Protein AF-A0A2A5GAE3-F1 (afdb_monomer_lite)

Structure (mmCIF, N/CA/C/O backbone):
data_AF-A0A2A5GAE3-F1
#
_entry.id   AF-A0A2A5GAE3-F1
#
loop_
_atom_site.group_PDB
_atom_site.id
_atom_site.type_symbol
_atom_site.label_atom_id
_atom_site.label_alt_id
_atom_site.label_comp_id
_atom_site.label_asym_id
_atom_site.label_entity_id
_atom_site.label_seq_id
_atom_site.pdbx_PDB_ins_code
_atom_site.Cartn_x
_atom_site.Cartn_y
_atom_site.Cartn_z
_atom_site.occupancy
_atom_site.B_iso_or_equiv
_atom_site.auth_seq_id
_atom_site.auth_comp_id
_atom_site.auth_asym_id
_atom_site.auth_atom_id
_atom_site.pdbx_PDB_model_num
ATOM 1 N N . MET A 1 1 ? -1.424 23.714 -14.063 1.00 60.72 1 MET A N 1
ATOM 2 C CA . MET A 1 1 ? -0.253 22.915 -13.643 1.00 60.72 1 MET A CA 1
ATOM 3 C C . MET A 1 1 ? -0.436 21.509 -14.186 1.00 60.72 1 MET A C 1
ATOM 5 O O . MET A 1 1 ? -1.534 20.983 -14.060 1.00 60.72 1 MET A O 1
ATOM 9 N N . PHE A 1 2 ? 0.570 20.954 -14.859 1.00 72.69 2 PHE A N 1
ATOM 10 C CA . PHE A 1 2 ? 0.543 19.582 -15.371 1.00 72.69 2 PHE A CA 1
ATOM 11 C C . PHE A 1 2 ? 0.974 18.652 -14.232 1.00 72.69 2 PHE A C 1
ATOM 13 O O . PHE A 1 2 ? 2.073 18.821 -13.714 1.00 72.69 2 PHE A O 1
ATOM 20 N N . ASN A 1 3 ? 0.097 17.739 -13.808 1.00 72.94 3 ASN A N 1
ATOM 21 C CA . ASN A 1 3 ? 0.404 16.701 -12.823 1.00 72.94 3 ASN A CA 1
ATOM 22 C C . ASN A 1 3 ? 0.562 15.397 -13.597 1.00 72.94 3 ASN A C 1
ATOM 24 O O . ASN A 1 3 ? -0.445 14.750 -13.896 1.00 72.94 3 ASN A O 1
ATOM 28 N N . PRO A 1 4 ? 1.783 15.070 -14.023 1.00 78.75 4 PRO A N 1
ATOM 29 C CA . PRO A 1 4 ? 1.988 13.914 -14.867 1.00 78.75 4 PRO A CA 1
ATOM 30 C C . PRO A 1 4 ? 1.752 12.641 -14.036 1.00 78.75 4 PRO A C 1
ATOM 32 O O . PRO A 1 4 ? 1.916 12.654 -12.809 1.00 78.75 4 PRO A O 1
ATOM 35 N N . LEU A 1 5 ? 1.258 11.572 -14.665 1.00 81.62 5 LEU A N 1
ATOM 36 C CA . LEU A 1 5 ? 0.814 10.404 -13.910 1.00 81.62 5 LEU A CA 1
ATOM 37 C C . LEU A 1 5 ? 2.026 9.711 -13.294 1.00 81.62 5 LEU A C 1
ATOM 39 O O . LEU A 1 5 ? 3.094 9.637 -13.890 1.00 81.62 5 LEU A O 1
ATOM 43 N N . LEU A 1 6 ? 1.850 9.153 -12.098 1.00 79.06 6 LEU A N 1
ATOM 44 C CA . LEU A 1 6 ? 2.916 8.410 -11.427 1.00 79.06 6 LEU A CA 1
ATOM 45 C C . LEU A 1 6 ? 3.427 7.241 -12.294 1.00 79.06 6 LEU A C 1
ATOM 47 O O . LEU A 1 6 ? 4.615 6.935 -12.300 1.00 79.06 6 LEU A O 1
ATOM 51 N N . THR A 1 7 ? 2.534 6.636 -13.075 1.00 79.44 7 THR A N 1
ATOM 52 C CA . THR A 1 7 ? 2.846 5.594 -14.062 1.00 79.44 7 THR A CA 1
ATOM 53 C C . THR A 1 7 ? 3.782 6.054 -15.174 1.00 79.44 7 THR A C 1
ATOM 55 O O . THR A 1 7 ? 4.435 5.212 -15.778 1.00 79.44 7 THR A O 1
ATOM 58 N N . ASP A 1 8 ? 3.859 7.358 -15.440 1.00 82.38 8 ASP A N 1
ATOM 59 C CA . ASP A 1 8 ? 4.665 7.909 -16.530 1.00 82.38 8 ASP A CA 1
ATOM 60 C C . ASP A 1 8 ? 6.143 8.081 -16.125 1.00 82.38 8 ASP A C 1
ATOM 62 O O . ASP A 1 8 ? 6.998 8.218 -16.997 1.00 82.38 8 ASP A O 1
ATOM 66 N N . PHE A 1 9 ? 6.465 8.038 -14.821 1.00 85.44 9 PHE A N 1
ATOM 67 C CA . PHE A 1 9 ? 7.845 8.158 -14.304 1.00 85.44 9 PHE A CA 1
ATOM 68 C C . PHE A 1 9 ? 8.330 6.938 -13.530 1.00 85.44 9 PHE A C 1
ATOM 70 O O . PHE A 1 9 ? 9.533 6.796 -13.320 1.00 85.44 9 PHE A O 1
ATOM 77 N N . ILE A 1 10 ? 7.422 6.082 -13.059 1.00 86.31 10 ILE A N 1
ATOM 78 C CA . ILE A 1 10 ? 7.803 4.867 -12.346 1.00 86.31 10 ILE A CA 1
ATOM 79 C C . ILE A 1 10 ? 8.061 3.743 -13.345 1.00 86.31 10 ILE A C 1
ATOM 81 O O . ILE A 1 10 ? 7.230 3.449 -14.203 1.00 86.31 10 ILE A O 1
ATOM 85 N N . ASP A 1 11 ? 9.182 3.044 -13.168 1.00 87.94 11 ASP A N 1
ATOM 86 C CA . ASP A 1 11 ? 9.395 1.766 -13.835 1.00 87.94 11 ASP A CA 1
ATOM 87 C C . ASP A 1 11 ? 8.408 0.721 -13.296 1.00 87.94 11 ASP A C 1
ATOM 89 O O . ASP A 1 11 ? 8.545 0.192 -12.190 1.00 87.94 11 ASP A O 1
ATOM 93 N N . MET A 1 12 ? 7.401 0.399 -14.106 1.00 88.56 12 MET A N 1
ATOM 94 C CA . MET A 1 12 ? 6.376 -0.587 -13.765 1.00 88.56 12 MET A CA 1
ATOM 95 C C . MET A 1 12 ? 6.922 -2.020 -13.642 1.00 88.56 12 MET A C 1
ATOM 97 O O . MET A 1 12 ? 6.225 -2.890 -13.114 1.00 88.56 12 MET A O 1
ATOM 101 N N . LYS A 1 13 ? 8.153 -2.282 -14.106 1.00 89.31 13 LYS A N 1
ATOM 102 C CA . LYS A 1 13 ? 8.850 -3.569 -13.943 1.00 89.31 13 LYS A CA 1
ATOM 103 C C . LYS A 1 13 ? 9.651 -3.649 -12.645 1.00 89.31 13 LYS A C 1
ATOM 105 O O . LYS A 1 13 ? 10.158 -4.724 -12.328 1.00 89.31 13 LYS A O 1
ATOM 110 N N . HIS A 1 14 ? 9.749 -2.555 -11.890 1.00 87.69 14 HIS A N 1
ATOM 111 C CA . HIS A 1 14 ? 10.468 -2.533 -10.626 1.00 87.69 14 HIS A CA 1
ATOM 112 C C . HIS A 1 14 ? 9.863 -3.526 -9.623 1.00 87.69 14 HIS A C 1
ATOM 114 O O . HIS A 1 14 ? 8.641 -3.655 -9.495 1.00 87.69 14 HIS A O 1
ATOM 120 N N . GLU A 1 15 ? 10.718 -4.200 -8.857 1.00 87.25 15 GLU A N 1
ATOM 121 C CA . GLU A 1 15 ? 10.334 -5.301 -7.966 1.00 87.25 15 GLU A CA 1
ATOM 122 C C . GLU A 1 15 ? 9.264 -4.896 -6.942 1.00 87.25 15 GLU A C 1
ATOM 124 O O . GLU A 1 15 ? 8.321 -5.647 -6.701 1.00 87.25 15 GLU A O 1
ATOM 129 N N . LEU A 1 16 ? 9.343 -3.674 -6.400 1.00 87.69 16 LEU A N 1
ATOM 130 C CA . LEU A 1 16 ? 8.334 -3.138 -5.474 1.00 87.69 16 LEU A CA 1
ATOM 131 C C . LEU A 1 16 ? 6.976 -2.886 -6.127 1.00 87.69 16 LEU A C 1
ATOM 133 O O . LEU A 1 16 ? 5.946 -3.065 -5.477 1.00 87.69 16 LEU A O 1
ATOM 137 N N . VAL A 1 17 ? 6.957 -2.493 -7.402 1.00 88.81 17 VAL A N 1
ATOM 138 C CA . VAL A 1 17 ? 5.706 -2.317 -8.145 1.00 88.81 17 VAL A CA 1
ATOM 139 C C . VAL A 1 17 ? 5.072 -3.682 -8.362 1.00 88.81 17 VAL A C 1
ATOM 141 O O . VAL A 1 17 ? 3.893 -3.866 -8.065 1.00 88.81 17 VAL A O 1
ATOM 144 N N . LEU A 1 18 ? 5.854 -4.673 -8.790 1.00 90.69 18 LEU A N 1
ATOM 145 C CA . LEU A 1 18 ? 5.380 -6.049 -8.949 1.00 90.69 18 LEU A CA 1
ATOM 146 C C . LEU A 1 18 ? 4.884 -6.641 -7.622 1.00 90.69 18 LEU A C 1
ATOM 148 O O . LEU A 1 18 ? 3.830 -7.277 -7.586 1.00 90.69 18 LEU A O 1
ATOM 152 N N . LEU A 1 19 ? 5.602 -6.399 -6.524 1.00 89.50 19 LEU A N 1
ATOM 153 C CA . LEU A 1 19 ? 5.203 -6.812 -5.180 1.00 89.50 19 LEU A CA 1
ATOM 154 C C . LEU A 1 19 ? 3.879 -6.159 -4.771 1.00 89.50 19 LEU A C 1
ATOM 156 O O . LEU A 1 19 ? 2.966 -6.852 -4.325 1.00 89.50 19 LEU A O 1
ATOM 160 N N . ALA A 1 20 ? 3.731 -4.850 -4.983 1.00 89.56 20 ALA A N 1
ATOM 161 C CA . ALA A 1 20 ? 2.504 -4.130 -4.667 1.00 89.56 20 ALA A CA 1
ATOM 162 C C . ALA A 1 20 ? 1.284 -4.655 -5.442 1.00 89.56 20 ALA A C 1
ATOM 164 O O . ALA A 1 20 ? 0.176 -4.578 -4.918 1.00 89.56 20 ALA A O 1
ATOM 165 N N . HIS A 1 21 ? 1.468 -5.202 -6.647 1.00 90.50 21 HIS A N 1
ATOM 166 C CA . HIS A 1 21 ? 0.390 -5.846 -7.407 1.00 90.50 21 HIS A CA 1
ATOM 167 C C . HIS A 1 21 ? 0.063 -7.264 -6.920 1.00 90.50 21 HIS A C 1
ATOM 169 O O . HIS A 1 21 ? -1.063 -7.721 -7.097 1.00 90.50 21 HIS A O 1
ATOM 175 N N . LYS A 1 22 ? 1.027 -7.968 -6.315 1.00 91.50 22 LYS A N 1
ATOM 176 C CA . LYS A 1 22 ? 0.831 -9.320 -5.765 1.00 91.50 22 LYS A CA 1
ATOM 177 C C . LYS A 1 22 ? 0.201 -9.325 -4.372 1.00 91.50 22 LYS A C 1
ATOM 179 O O . LYS A 1 22 ? -0.371 -10.334 -3.974 1.00 91.50 22 LYS A O 1
ATOM 184 N N . ILE A 1 23 ? 0.334 -8.234 -3.622 1.00 91.00 23 ILE A N 1
ATOM 185 C CA . ILE A 1 23 ? -0.219 -8.114 -2.272 1.00 91.00 23 ILE A CA 1
ATOM 186 C C . ILE A 1 23 ? -1.747 -7.969 -2.328 1.00 91.00 23 ILE A C 1
ATOM 188 O O . ILE A 1 23 ? -2.272 -7.061 -2.975 1.00 91.00 23 ILE A O 1
ATOM 192 N N . ASP A 1 24 ? -2.462 -8.811 -1.576 1.00 92.75 24 ASP A N 1
ATOM 193 C CA . ASP A 1 24 ? -3.889 -8.614 -1.315 1.00 92.75 24 ASP A CA 1
ATOM 194 C C . ASP A 1 24 ? -4.095 -7.492 -0.286 1.00 92.75 24 ASP A C 1
ATOM 196 O O . ASP A 1 24 ? -4.139 -7.703 0.927 1.00 92.75 24 ASP A O 1
ATOM 200 N N . TRP A 1 25 ? -4.225 -6.261 -0.780 1.00 89.75 25 TRP A N 1
ATOM 201 C CA . TRP A 1 25 ? -4.478 -5.097 0.068 1.00 89.75 25 TRP A CA 1
ATOM 202 C C . TRP A 1 25 ? -5.843 -5.145 0.760 1.00 89.75 25 TRP A C 1
ATOM 204 O O . TRP A 1 25 ? -5.983 -4.580 1.843 1.00 89.75 25 TRP A O 1
ATOM 214 N N . LYS A 1 26 ? -6.845 -5.824 0.185 1.00 92.12 26 LYS A N 1
ATOM 215 C CA . LYS A 1 26 ? -8.194 -5.876 0.772 1.00 92.12 26 LYS A CA 1
ATOM 216 C C . LYS A 1 26 ? -8.207 -6.677 2.065 1.00 92.12 26 LYS A C 1
ATOM 218 O O . LYS A 1 26 ? -8.943 -6.318 2.982 1.00 92.12 26 LYS A O 1
ATOM 223 N N . TYR A 1 27 ? -7.386 -7.723 2.144 1.00 93.00 27 TYR A N 1
ATOM 224 C CA . TYR A 1 27 ? -7.172 -8.472 3.377 1.00 93.00 27 TYR A CA 1
ATOM 225 C C . TYR A 1 27 ? -6.709 -7.547 4.511 1.00 93.00 27 TYR A C 1
ATOM 227 O O . TYR A 1 27 ? -7.357 -7.478 5.552 1.00 93.00 27 TYR A O 1
ATOM 235 N N . PHE A 1 28 ? -5.649 -6.766 4.283 1.00 90.81 28 PHE A N 1
ATOM 236 C CA . PHE A 1 28 ? -5.105 -5.859 5.298 1.00 90.81 28 PHE A CA 1
ATOM 237 C C . PHE A 1 28 ? -6.072 -4.739 5.677 1.00 90.81 28 PHE A C 1
ATOM 239 O O . PHE A 1 28 ? -6.215 -4.438 6.859 1.00 90.81 28 PHE A O 1
ATOM 246 N N . GLU A 1 29 ? -6.759 -4.150 4.697 1.00 89.69 29 GLU A N 1
ATOM 247 C CA . GLU A 1 29 ? -7.792 -3.143 4.955 1.00 89.69 29 GLU A CA 1
ATOM 248 C C . GLU A 1 29 ? -8.903 -3.718 5.843 1.00 89.69 29 GLU A C 1
ATOM 250 O O . GLU A 1 29 ? -9.304 -3.079 6.811 1.00 89.69 29 GLU A O 1
ATOM 255 N N . LYS A 1 30 ? -9.367 -4.947 5.580 1.00 91.50 30 LYS A N 1
ATOM 256 C CA . LYS A 1 30 ? -10.409 -5.588 6.390 1.00 91.50 30 LYS A CA 1
ATOM 257 C C . LYS A 1 30 ? -9.920 -5.903 7.804 1.00 91.50 30 LYS A C 1
ATOM 259 O O . LYS A 1 30 ? -10.570 -5.485 8.761 1.00 91.50 30 LYS A O 1
ATOM 264 N N . GLU A 1 31 ? -8.799 -6.605 7.930 1.00 93.31 31 GLU A N 1
ATOM 265 C CA . GLU A 1 31 ? -8.272 -7.057 9.223 1.00 93.31 31 GLU A CA 1
ATOM 266 C C . GLU A 1 31 ? -7.881 -5.882 10.122 1.00 93.31 31 GLU A C 1
ATOM 268 O O . GLU A 1 31 ? -8.211 -5.863 11.307 1.00 93.31 31 GLU A O 1
ATOM 273 N N . PHE A 1 32 ? -7.231 -4.858 9.562 1.00 88.81 32 PHE A N 1
ATOM 274 C CA . PHE A 1 32 ? -6.781 -3.717 10.352 1.00 88.81 32 PHE A CA 1
ATOM 275 C C . PHE A 1 32 ? -7.824 -2.611 10.500 1.00 88.81 32 PHE A C 1
ATOM 277 O O . PHE A 1 32 ? -7.645 -1.762 11.369 1.00 88.81 32 PHE A O 1
ATOM 284 N N . SER A 1 33 ? -8.935 -2.634 9.751 1.00 87.19 33 SER A N 1
ATOM 285 C CA . SER A 1 33 ? -9.998 -1.618 9.864 1.00 87.19 33 SER A CA 1
ATOM 286 C C . SER A 1 33 ? -10.517 -1.419 11.289 1.00 87.19 33 SER A C 1
ATOM 288 O O . SER A 1 33 ? -10.897 -0.307 11.644 1.00 87.19 33 SER A O 1
ATOM 290 N N . VAL A 1 34 ? -10.508 -2.467 12.120 1.00 88.31 34 VAL A N 1
ATOM 291 C CA . VAL A 1 34 ? -10.959 -2.415 13.521 1.00 88.31 34 VAL A CA 1
ATOM 292 C C . VAL A 1 34 ? -10.096 -1.470 14.368 1.00 88.31 34 VAL A C 1
ATOM 294 O O . VAL A 1 34 ? -10.594 -0.869 15.316 1.00 88.31 34 VAL A O 1
ATOM 297 N N . TYR A 1 35 ? -8.823 -1.296 14.011 1.00 86.06 35 TYR A N 1
ATOM 298 C CA . TYR A 1 35 ? -7.889 -0.417 14.720 1.00 86.06 35 TYR A CA 1
ATOM 299 C C . TYR A 1 35 ? -7.921 1.033 14.223 1.00 86.06 35 TYR A C 1
ATOM 301 O O . TYR A 1 35 ? -7.234 1.885 14.783 1.00 86.06 35 TYR A O 1
ATOM 309 N N . TYR A 1 36 ? -8.696 1.323 13.174 1.00 86.00 36 TYR A N 1
ATOM 310 C CA . TYR A 1 36 ? -8.755 2.636 12.542 1.00 86.00 36 TYR A CA 1
ATOM 311 C C . TYR A 1 36 ? -10.086 3.311 12.869 1.00 86.00 36 TYR A C 1
ATOM 313 O O . TYR A 1 36 ? -11.166 2.809 12.552 1.00 86.00 36 TYR A O 1
ATOM 321 N N . SER A 1 37 ? -10.014 4.481 13.507 1.00 81.06 37 SER A N 1
ATOM 322 C CA . SER A 1 37 ? -11.218 5.245 13.825 1.00 81.06 37 SER A CA 1
ATOM 323 C C . SER A 1 37 ? -11.849 5.816 12.556 1.00 81.06 37 SER A C 1
ATOM 325 O O . SER A 1 37 ? -11.175 6.428 11.728 1.00 81.06 37 SER A O 1
ATOM 327 N N . LYS A 1 38 ? -13.173 5.672 12.442 1.00 73.44 38 LYS A N 1
ATOM 328 C CA . LYS A 1 38 ? -13.990 6.338 11.412 1.00 73.44 38 LYS A CA 1
ATOM 329 C C . LYS A 1 38 ? -14.403 7.760 11.809 1.00 73.44 38 LYS A C 1
ATOM 331 O O . LYS A 1 38 ? -15.009 8.461 11.005 1.00 73.44 38 LYS A O 1
ATOM 336 N N . VAL A 1 39 ? -14.125 8.164 13.051 1.00 75.56 39 VAL A N 1
ATOM 337 C CA . VAL A 1 39 ? -14.557 9.436 13.647 1.00 75.56 39 VAL A CA 1
ATOM 338 C C . VAL A 1 39 ? -13.342 10.173 14.211 1.00 75.56 39 VAL A C 1
ATOM 340 O O . VAL A 1 39 ? -12.533 9.582 14.926 1.00 75.56 39 VAL A O 1
ATOM 343 N N . GLY A 1 40 ? -13.219 11.466 13.908 1.00 74.50 40 GLY A N 1
ATOM 344 C CA . GLY A 1 40 ? -12.070 12.290 14.300 1.00 74.50 40 GLY A CA 1
ATOM 345 C C . GLY A 1 40 ? -11.052 12.456 13.168 1.00 74.50 40 GLY A C 1
ATOM 346 O O . GLY A 1 40 ? -11.426 12.474 11.997 1.00 74.50 40 GLY A O 1
ATOM 347 N N . GLN A 1 41 ? -9.770 12.620 13.509 1.00 67.38 41 GLN A N 1
ATOM 348 C CA . GLN A 1 41 ? -8.712 12.792 12.511 1.00 67.38 41 GLN A CA 1
ATOM 349 C C . GLN A 1 41 ? -8.560 11.507 11.678 1.00 67.38 41 GLN A C 1
ATOM 351 O O . GLN A 1 41 ? -8.414 10.430 12.266 1.00 67.38 41 GLN A O 1
ATOM 356 N N . PRO A 1 42 ? -8.576 11.592 10.332 1.00 64.94 42 PRO A N 1
ATOM 357 C CA . PRO A 1 42 ? -8.366 10.428 9.488 1.00 64.94 42 PRO A CA 1
ATOM 358 C C . PRO A 1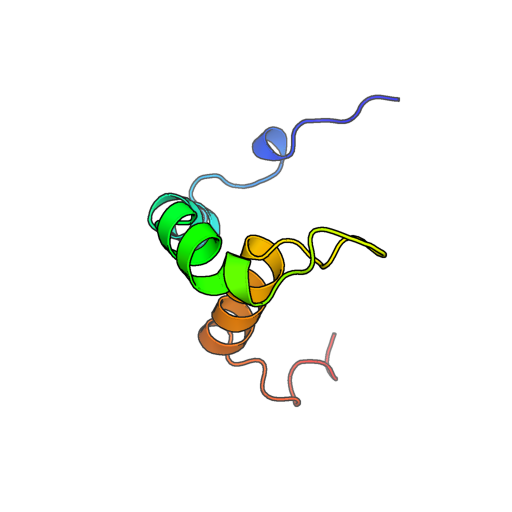 42 ? -7.007 9.826 9.825 1.00 64.94 42 PRO A C 1
ATOM 360 O O . PRO A 1 42 ? -5.964 10.476 9.733 1.00 64.94 42 PRO A O 1
ATOM 363 N N . SER A 1 43 ? -7.041 8.578 10.272 1.00 71.75 43 SER A N 1
ATOM 364 C CA . SER A 1 43 ? -5.830 7.799 10.474 1.00 71.75 43 SER A CA 1
ATOM 365 C C . SER A 1 43 ? -5.146 7.576 9.119 1.00 71.75 43 SER A C 1
ATOM 367 O O . SER A 1 43 ? -5.795 7.610 8.071 1.00 71.75 43 SER A O 1
ATOM 369 N N . MET A 1 44 ? -3.824 7.388 9.129 1.00 78.56 44 MET A N 1
ATOM 370 C CA . MET A 1 44 ? -3.037 7.135 7.912 1.00 78.56 44 MET A CA 1
ATOM 371 C C . MET A 1 44 ? -3.618 5.959 7.108 1.00 78.56 44 MET A C 1
ATOM 373 O O . MET A 1 44 ? -4.278 5.092 7.660 1.00 78.56 44 MET A O 1
ATOM 377 N N . LEU A 1 45 ? -3.381 5.876 5.800 1.00 84.12 45 LEU A N 1
ATOM 378 C CA . LEU A 1 45 ? -3.893 4.736 5.028 1.00 84.12 45 LEU A CA 1
ATOM 379 C C . LEU A 1 45 ? -3.258 3.427 5.533 1.00 84.12 45 LEU A C 1
ATOM 381 O O . LEU A 1 45 ? -2.036 3.358 5.674 1.00 84.12 45 LEU A O 1
ATOM 385 N N . ILE A 1 46 ? -4.055 2.373 5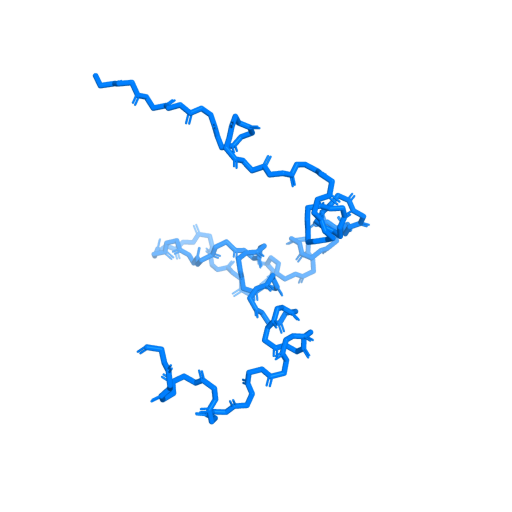.754 1.00 88.25 46 ILE A N 1
ATOM 386 C CA . ILE A 1 46 ? -3.556 1.060 6.211 1.00 88.25 46 ILE A CA 1
ATOM 387 C C . ILE A 1 46 ? -2.462 0.556 5.264 1.00 88.25 46 ILE A C 1
ATOM 389 O O . ILE A 1 46 ? -1.389 0.133 5.703 1.00 88.25 46 ILE A O 1
ATOM 393 N N . ARG A 1 47 ? -2.683 0.708 3.955 1.00 89.56 47 ARG A N 1
ATOM 394 C CA . ARG A 1 47 ? -1.688 0.421 2.914 1.00 89.56 47 ARG A CA 1
ATOM 395 C C . ARG A 1 47 ? -0.351 1.143 3.112 1.00 89.56 47 ARG A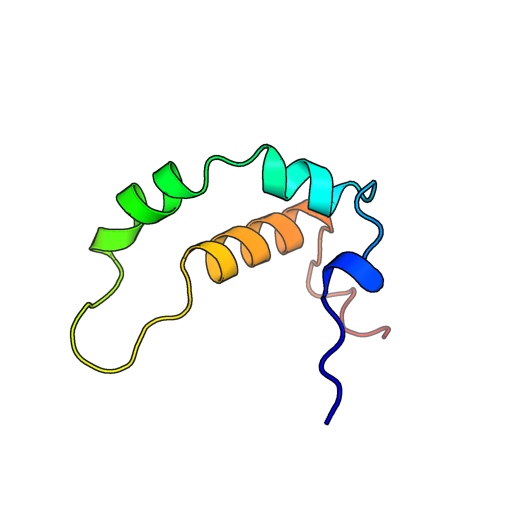 C 1
ATOM 397 O O . ARG A 1 47 ? 0.691 0.545 2.857 1.00 89.56 47 ARG A O 1
ATOM 404 N N . LEU A 1 48 ? -0.361 2.395 3.572 1.00 88.31 48 LEU A N 1
ATOM 405 C CA . LEU A 1 48 ? 0.861 3.161 3.827 1.00 88.31 48 LEU A CA 1
ATOM 406 C C . LEU A 1 48 ? 1.625 2.587 5.022 1.00 88.31 48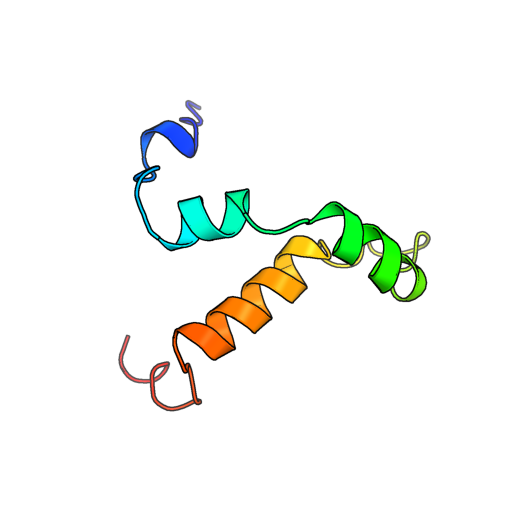 LEU A C 1
ATOM 408 O O . LEU A 1 48 ? 2.838 2.408 4.937 1.00 88.31 48 LEU A O 1
ATOM 412 N N . MET A 1 49 ? 0.926 2.254 6.108 1.00 89.75 49 MET A N 1
ATOM 413 C CA . MET A 1 49 ? 1.551 1.698 7.309 1.00 89.75 49 MET A CA 1
ATOM 414 C C . MET A 1 49 ? 2.141 0.308 7.037 1.00 89.75 49 MET A C 1
ATOM 416 O O . MET A 1 49 ? 3.320 0.066 7.292 1.00 89.75 49 MET A O 1
ATOM 420 N N . VAL A 1 50 ? 1.341 -0.589 6.454 1.00 90.50 50 VAL A N 1
ATOM 421 C CA . VAL A 1 50 ? 1.763 -1.957 6.117 1.00 90.50 50 VAL A CA 1
ATOM 422 C C . VAL A 1 50 ? 2.888 -1.937 5.085 1.00 90.50 50 VAL A C 1
ATOM 424 O O . VAL A 1 50 ? 3.900 -2.609 5.274 1.00 90.50 50 VAL A O 1
ATOM 427 N N . GLY A 1 51 ? 2.750 -1.125 4.033 1.00 90.06 51 GLY A N 1
ATOM 428 C CA . GLY A 1 51 ? 3.785 -0.952 3.017 1.00 90.06 51 GLY A CA 1
ATOM 429 C C . GLY A 1 51 ? 5.099 -0.454 3.616 1.00 90.06 51 GLY A C 1
ATOM 430 O O . GLY A 1 51 ? 6.141 -1.049 3.366 1.00 90.06 51 GLY A O 1
ATOM 431 N N . SER A 1 52 ? 5.056 0.567 4.474 1.00 87.19 52 SER A N 1
ATOM 432 C CA . SER A 1 52 ? 6.253 1.110 5.135 1.00 87.19 52 SER A CA 1
ATOM 433 C C . SER A 1 52 ? 6.944 0.080 6.030 1.00 87.19 52 SER A C 1
ATOM 435 O O . SER A 1 52 ? 8.166 -0.032 6.006 1.00 87.19 52 SER A O 1
ATOM 437 N N . LEU A 1 53 ? 6.182 -0.719 6.784 1.00 87.88 53 LEU A N 1
ATOM 438 C CA . LEU A 1 53 ? 6.740 -1.782 7.627 1.00 87.88 53 LEU A CA 1
ATOM 439 C C . LEU A 1 53 ? 7.366 -2.912 6.798 1.00 87.88 53 LEU A C 1
ATOM 441 O O . LEU A 1 53 ? 8.441 -3.405 7.146 1.00 87.88 53 LEU A O 1
ATOM 445 N N . MET A 1 54 ? 6.728 -3.301 5.690 1.00 88.00 54 MET A N 1
ATOM 446 C CA . MET A 1 54 ? 7.294 -4.269 4.748 1.00 88.00 54 MET A CA 1
ATOM 447 C C . MET A 1 54 ? 8.595 -3.746 4.143 1.00 88.00 54 MET A C 1
ATOM 449 O O . MET A 1 54 ? 9.586 -4.468 4.136 1.00 88.00 54 MET A O 1
ATOM 453 N N . LEU A 1 55 ? 8.620 -2.488 3.697 1.00 86.06 55 LEU A N 1
ATOM 454 C CA . LEU A 1 55 ? 9.814 -1.852 3.139 1.00 86.06 55 LEU A CA 1
ATOM 455 C C . LEU A 1 55 ? 10.937 -1.748 4.173 1.00 86.06 55 LEU A C 1
ATOM 457 O O . LEU A 1 55 ? 12.070 -2.110 3.863 1.00 86.06 55 LEU A O 1
ATOM 461 N N . LYS A 1 56 ? 10.623 -1.349 5.413 1.00 85.06 56 LYS A N 1
ATOM 462 C CA . LYS A 1 56 ? 11.592 -1.311 6.518 1.00 85.06 56 LYS A CA 1
ATOM 463 C C . LYS A 1 56 ? 12.251 -2.676 6.733 1.00 85.06 56 LYS A C 1
ATOM 465 O O . LYS A 1 56 ? 13.455 -2.744 6.960 1.00 85.06 56 LYS A O 1
ATOM 470 N N . ARG A 1 57 ? 11.475 -3.760 6.624 1.00 82.94 57 ARG A N 1
ATOM 471 C CA . ARG A 1 57 ? 11.979 -5.132 6.765 1.00 82.94 57 ARG A CA 1
ATOM 472 C C . ARG A 1 57 ? 12.748 -5.624 5.536 1.00 82.94 57 ARG A C 1
ATOM 474 O O . ARG A 1 57 ? 13.764 -6.284 5.703 1.00 82.94 57 ARG A O 1
ATOM 481 N N . LEU A 1 58 ? 12.266 -5.331 4.328 1.00 82.31 58 LEU A N 1
ATOM 482 C CA . LEU A 1 58 ? 12.867 -5.782 3.066 1.00 82.31 58 LEU A CA 1
ATOM 483 C C . LEU A 1 58 ? 14.221 -5.125 2.804 1.00 82.31 58 LEU A C 1
ATOM 485 O O . LEU A 1 58 ? 15.162 -5.806 2.415 1.00 82.31 58 LEU A O 1
ATOM 489 N N . TYR A 1 59 ? 14.318 -3.821 3.047 1.00 76.12 59 TYR A N 1
ATOM 490 C CA . TYR A 1 59 ? 15.552 -3.065 2.847 1.00 76.12 59 TYR A CA 1
ATOM 491 C C . TYR A 1 59 ? 16.426 -3.004 4.097 1.00 76.12 59 TYR A C 1
ATOM 493 O O . TYR A 1 59 ? 17.443 -2.323 4.083 1.00 76.12 59 TYR A O 1
ATOM 501 N N . ASN A 1 60 ? 16.035 -3.715 5.163 1.00 63.41 60 ASN A N 1
ATOM 502 C CA . ASN A 1 60 ? 16.753 -3.792 6.430 1.00 63.41 60 ASN A CA 1
ATOM 503 C C . ASN A 1 60 ? 17.293 -2.423 6.880 1.00 63.41 60 ASN A C 1
ATOM 505 O O . ASN A 1 60 ? 18.453 -2.321 7.274 1.00 63.41 60 ASN A O 1
ATOM 509 N N . PHE A 1 61 ? 16.449 -1.380 6.822 1.00 56.16 61 PHE A N 1
ATOM 510 C CA . PHE A 1 61 ? 16.729 -0.084 7.448 1.00 56.16 61 PHE A CA 1
ATOM 511 C C . PHE A 1 61 ? 16.666 -0.274 8.975 1.00 56.16 61 PHE A C 1
ATOM 513 O O . PHE A 1 61 ? 15.712 0.133 9.646 1.00 56.16 61 PHE A O 1
ATOM 520 N N . GLY A 1 62 ? 17.655 -0.994 9.509 1.00 46.47 62 GLY A N 1
ATOM 521 C CA . GLY A 1 62 ? 18.168 -0.754 10.845 1.00 46.47 62 GLY A CA 1
ATOM 522 C C . GLY A 1 62 ? 18.767 0.647 10.857 1.00 46.47 62 GLY A C 1
ATOM 523 O O . GLY A 1 62 ? 19.222 1.132 9.822 1.00 46.47 62 GLY A O 1
ATOM 524 N N . ASP A 1 63 ? 18.705 1.305 12.006 1.00 54.19 63 ASP A N 1
ATOM 525 C CA . ASP A 1 63 ? 18.897 2.750 12.196 1.00 54.19 63 ASP A CA 1
ATOM 526 C C . ASP A 1 63 ? 20.230 3.341 11.666 1.00 54.19 63 ASP A C 1
ATOM 528 O 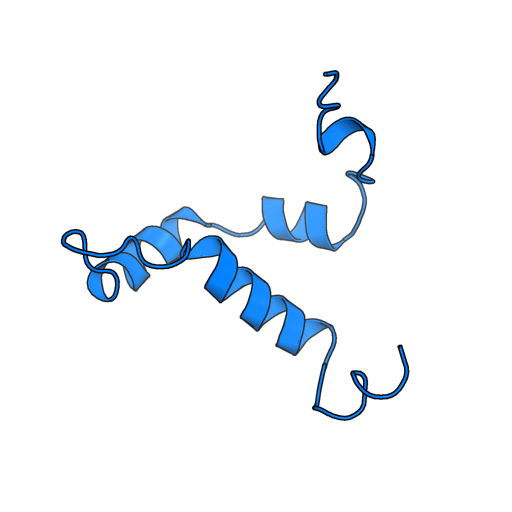O . ASP A 1 63 ? 20.428 4.550 11.711 1.00 54.19 63 ASP A O 1
ATOM 532 N N . GLU A 1 64 ? 21.131 2.525 11.117 1.00 55.09 64 GLU A N 1
ATOM 533 C CA . GLU A 1 64 ? 22.440 2.908 10.584 1.00 55.09 64 GLU A CA 1
ATOM 534 C C . GLU A 1 64 ? 22.375 3.507 9.165 1.00 55.09 64 GLU A C 1
ATOM 536 O O . GLU A 1 64 ? 23.130 4.426 8.859 1.00 55.09 64 GLU A O 1
ATOM 541 N N . THR A 1 65 ? 21.444 3.082 8.300 1.00 51.94 65 THR A N 1
ATOM 542 C CA . THR A 1 65 ? 21.420 3.532 6.885 1.00 51.94 65 THR A CA 1
ATOM 543 C C . THR A 1 65 ? 20.753 4.896 6.661 1.00 51.94 65 THR A C 1
ATOM 545 O O . THR A 1 65 ? 20.735 5.394 5.539 1.00 51.94 65 THR A O 1
ATOM 548 N N . LEU A 1 66 ? 20.190 5.515 7.705 1.00 49.53 66 LEU A N 1
ATOM 549 C CA . LEU A 1 66 ? 19.625 6.872 7.635 1.00 49.53 66 LEU A CA 1
ATOM 550 C C . LEU A 1 66 ? 20.671 7.973 7.878 1.00 49.53 66 LEU A C 1
ATOM 552 O O . LEU A 1 66 ? 20.400 9.128 7.566 1.00 49.53 66 LEU A O 1
ATOM 556 N N . CYS A 1 67 ? 21.851 7.637 8.410 1.00 49.56 67 CYS A N 1
ATOM 557 C CA . CYS A 1 67 ? 22.915 8.609 8.692 1.00 49.56 67 CYS A CA 1
ATOM 558 C C . CYS A 1 67 ? 23.844 8.897 7.499 1.00 49.56 67 CYS A C 1
ATOM 560 O O . CYS A 1 67 ? 24.715 9.754 7.626 1.00 49.56 67 CYS A O 1
ATOM 562 N N . GLU A 1 68 ? 23.681 8.214 6.363 1.00 46.88 68 GLU A N 1
ATOM 563 C CA . GLU A 1 68 ? 24.594 8.334 5.212 1.00 46.88 68 GLU A CA 1
ATOM 564 C C . GLU A 1 68 ? 23.928 8.828 3.912 1.00 46.88 68 GLU A C 1
ATOM 566 O O . GLU A 1 68 ? 24.522 8.701 2.842 1.00 46.88 68 GLU A O 1
ATOM 571 N N . ALA A 1 69 ? 22.721 9.402 3.979 1.00 39.53 69 ALA A N 1
ATOM 572 C CA . ALA A 1 69 ? 22.071 10.038 2.824 1.00 39.53 69 ALA A CA 1
ATOM 573 C C . ALA A 1 69 ? 22.301 11.557 2.782 1.00 39.53 69 ALA A C 1
ATOM 575 O O . ALA A 1 69 ? 22.114 12.213 3.832 1.00 39.53 69 ALA A O 1
#

Sequence (69 aa):
MFNPLLTDFIDMKHELVLLAHKIDWKYFEKEFSVYYSKVGQPSMLIRLMVGSLMLKRLYNFGDETLCEA

pLDDT: mean 79.78, std 13.75, range [39.53, 93.31]

Secondary structure (DSSP, 8-state):
-----HHHHS-TTSHHHHHHHHS-HHHHHHHHGGGS-SSSSPPPPHHHHHHHHHHHHHTT--TTTTS--

Radius of gyration: 15.49 Å; chains: 1; bounding box: 39×32×31 Å

Foldseek 3Di:
DDDDDPVVPDDCPDPLNVVVVVDPVVVQCVVCVVVFDPDDDGDDPSCVVVSVVVCCVVVVPDVPVVVPD

=== Feature glossary ===
Reading guide. The protein is described through the following features:

Foldseek 3Di. A 3Di character summarizes, for each residue, the relative orientation of the Cα frame of its nearest spatial neighbor. Because it encodes fold topology rather than chemistry, 3Di alignments detect remote structural similarity that sequence alignment misses.

Contact-map, Ramachandran, and PAE plots. Plot images: a contact map (which residues are close in 3D, as an N×N binary image), a Ramachandran scatter (backbone torsion angles, revealing secondary-structure composition at a glance), and — for AlphaFold structures — a PAE heatmap (pairwise prediction confidence).

Radius of gyration, Cα contacts, bounding box. Radius of gyration (Rg) is the root-mean-square distance of Cα atoms from their centroid — a single number for overall size and compactness. A globular domain of N residues has Rg ≈ 2.2·N^0.38 Å; an extended or disordered chain has a much larger Rg. The Cα contact count is the number of residue pairs whose Cα atoms are within 8 Å and are more than four positions apart in sequence — a standard proxy for tertiary packing density. The bounding box is the smallest axis-aligned box enclosing all Cα atoms.

Secondary structure (8-state, DSSP). Eight-state secondary structure (DSSP): H is the canonical α-helix, G the tighter 3₁₀-helix, I the wider π-helix; E/B are β-structure, T and S are turns and bends, and '-' is everything else. DSSP derives these from the pattern of main-chain N–H···O=C hydrogen bonds, not from the sequence.

B-factor. B-factor (Debye–Waller factor) reflects atomic displacement in the crystal lattice. It is an experimental observable (units Å²), not a prediction; low valu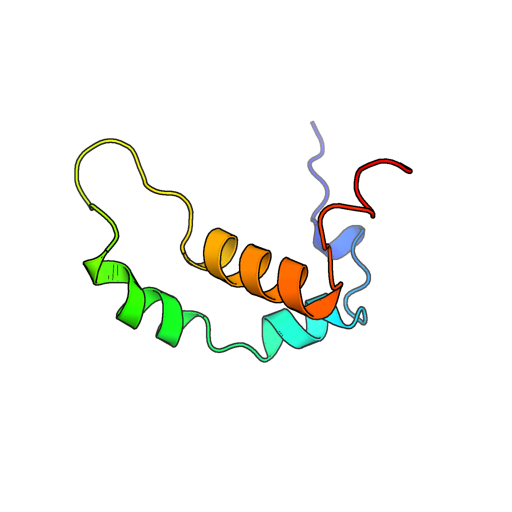es mean the atom is pinned down, high values mean it moves or is heterogeneous across the crystal.

pLDDT. pLDDT is the predicted lDDT-Cα score: AlphaFold's confidence that the local environment of each residue (all inter-atomic distances within 15 Å) is correctly placed. It is a per-residue number between 0 and 100, with higher meaning more reliable.

Nearest PDB structures. Nearest PDB neighbors are the top structural matches found by Foldseek when searching this structure against the entire Protein Data Bank. Each hit reports a TM-score (0 to 1; >0.5 almost always implies the same fold) and an E-value. These are *structural* homologs — they may share no detectable sequence similarity.

Solvent-accessible surface area. Accessible surface area quantifies burial. A residue with SASA near zero is packed into the hydrophobic core; one with SASA >100 Å² sits on the surface. Computed here via the Shrake–Rupley numerical algorithm with a 1.4 Å probe.

Rendered structure images. Structure images are PyMOL renders from six orthogonal camera directions. Cartoon representation draws helices as coils and strands as arrows; sticks shows the backbone as bonds; surface shows the solvent-excluded envelope. Rainbow coloring maps sequence position to hue (blue→red, N→C); chain coloring assigns a distinct color per polypeptide.

Backbone torsions (φ/ψ). φ (phi) and ψ (psi) are the two rotatable backbone dihedrals per residue: φ is the C(i-1)–N–Cα–C torsion, ψ is the N–Cα–C–N(i+1) torsion, both in degrees on (−180°, 180°]. α-helical residues cluster near (−60°, −45°); β-strand residues near (−120°, +130°). A Ramachandran plot is simply a scatter of (φ, ψ) for every residue.

Predicted aligned error. Predicted Aligned Error (PAE) is an AlphaFold confidence matrix: entry (i, j) is the expected error in the position of residue j, in ångströms, when the prediction is superimposed on the true structure at residue i. Low PAE within a block of residues means that block is internally rigid and well-predicted; high PAE between two blocks means their relative placement is uncertain even if each block individually is confident.

mmCIF coordinates. Structure coordinates are given as an mmCIF _atom_site loop: one row per atom with element, residue name, chain id, sequence number, and x/y/z position in Å. Only the four main-chain atoms per residue are included here; side chains are omitted to keep the record compact.

InterPro / GO / CATH / organism. Database cross-references. InterPro integrates a dozen domain/family signature databases into unified entries with residue-range hits. GO terms attach function/process/location labels with evidence codes. CATH codes position the fold in a four-level structural taxonomy. Organism is the NCBI-taxonomy species name.

Secondary structure (3-state, P-SEA). SS3 is a coarse helix/strand/coil call (letters a/b/c) made by the P-SEA algorithm from inter-Cα distances and dihedrals. It is less detailed than DSSP but needs only Cα positions.

Sequence. Sequence gives the chain of amino acids in standard one-letter code (A=alanine, C=cysteine, …, Y=tyrosine), read N→C. It is the only feature that is directly encoded by the gene; all structural features are derived from the folded form of this sequence.